Protein AF-A0A087RTJ5-F1 (afdb_monomer)

pLDDT: mean 73.49, std 19.84, range [35.09, 98.38]

Organism: NCBI:txid1503183

Secondary structure (DSSP, 8-state):
--TT--TTS-HHHHHHHHHH-HHHHHHHHHH-TTS-HHHHHT--HHHHHHHHHHHHHHHHS---------------PPTTEEEETTEEEE-TTS-TTEEEETTEEEE--------------------SS-SSSSSTTHHHHHHHHHHHTTS----

Sequence (155 aa):
PAAFVDPSKDPKVYVERYVTESSYKAWFEENYSDYTFHEALDISKSELDKLIAEIEKENSEPTPVETPEEPTKTTECGPGTILKDGACVLDERCGPGTVLQGDVCVVLEPQTSAPTTSFKGLGKDLGYGVIAAFIVTGAIAIILALMSKASKSSD

Foldseek 3Di:
DAPVDDPVDDLLVVLLCCVPPPVSVVVCCVVVVVDDPCVNNVHDPVVSVVSNVVSVVVVVPPPPPCPPPDPPPPPPQPFQFDQDPNDTHGDPVEPPQWGADPHDTHGDDPPPPDDDDDDDDDDDDDDPDDPPPPPVVVVVVVVVVVVVVPPPDDD

Structure (mmCIF, N/CA/C/O backbone):
data_AF-A0A087RTJ5-F1
#
_entry.id   AF-A0A087RTJ5-F1
#
loop_
_atom_site.group_PDB
_atom_site.id
_atom_site.type_symbol
_atom_site.label_atom_id
_atom_site.label_alt_id
_atom_site.label_comp_id
_atom_site.label_asym_id
_atom_site.label_entity_id
_atom_site.label_seq_id
_atom_site.pdbx_PDB_ins_code
_atom_site.Cartn_x
_atom_site.Cartn_y
_atom_site.Cartn_z
_atom_site.occupancy
_atom_site.B_iso_or_equiv
_atom_site.auth_seq_id
_atom_site.auth_comp_id
_atom_site.auth_asym_id
_atom_site.auth_atom_id
_atom_site.pdbx_PDB_model_num
ATOM 1 N N . PRO A 1 1 ? -6.819 -11.035 11.343 1.00 90.88 1 PRO A N 1
ATOM 2 C CA . PRO A 1 1 ? -6.903 -10.133 10.163 1.00 90.88 1 PRO A CA 1
ATOM 3 C C . PRO A 1 1 ? -8.358 -9.728 9.857 1.00 90.88 1 PRO A C 1
ATOM 5 O O . PRO A 1 1 ? -9.281 -10.484 10.161 1.00 90.88 1 PRO A O 1
ATOM 8 N N . ALA A 1 2 ? -8.561 -8.539 9.283 1.00 95.31 2 ALA A N 1
ATOM 9 C CA . ALA A 1 2 ? -9.858 -7.993 8.881 1.00 95.31 2 ALA A CA 1
ATOM 10 C C . ALA A 1 2 ? -10.363 -8.614 7.565 1.00 95.31 2 ALA A C 1
ATOM 12 O O . ALA A 1 2 ? -9.589 -9.141 6.772 1.00 95.31 2 ALA A O 1
ATOM 13 N N . ALA A 1 3 ? -11.671 -8.523 7.305 1.00 96.12 3 ALA A N 1
ATOM 14 C CA . ALA A 1 3 ? -12.321 -9.226 6.191 1.00 96.12 3 ALA A CA 1
ATOM 15 C C . ALA A 1 3 ? -11.827 -8.831 4.782 1.00 96.12 3 ALA A C 1
ATOM 17 O O . ALA A 1 3 ? -11.985 -9.615 3.851 1.00 96.12 3 ALA A O 1
ATOM 18 N N . PHE A 1 4 ? -11.251 -7.637 4.612 1.00 95.69 4 PHE A N 1
ATOM 19 C CA . PHE A 1 4 ? -10.702 -7.192 3.324 1.00 95.69 4 PHE A CA 1
ATOM 20 C C . PHE A 1 4 ? -9.308 -7.759 3.023 1.00 95.69 4 PHE A C 1
ATOM 22 O O . PHE A 1 4 ? -8.815 -7.611 1.905 1.00 95.69 4 PHE A O 1
ATOM 29 N N . VAL A 1 5 ? -8.662 -8.369 4.019 1.00 97.25 5 VAL A N 1
ATOM 30 C CA . VAL A 1 5 ? -7.305 -8.896 3.909 1.00 97.25 5 VAL A CA 1
ATOM 31 C C . VAL A 1 5 ? -7.375 -10.331 3.403 1.00 97.25 5 VAL A C 1
ATOM 33 O O . VAL A 1 5 ? -7.853 -11.224 4.098 1.00 97.25 5 VAL A O 1
ATOM 36 N N . ASP A 1 6 ? -6.881 -10.552 2.189 1.00 97.12 6 ASP A N 1
ATOM 37 C CA . ASP A 1 6 ? -6.631 -11.879 1.626 1.00 97.12 6 ASP A CA 1
ATOM 38 C C . ASP A 1 6 ? -5.369 -12.489 2.271 1.00 97.12 6 ASP A C 1
ATOM 40 O O . ASP A 1 6 ? -4.274 -11.960 2.048 1.00 97.12 6 ASP A O 1
ATOM 44 N N . PRO A 1 7 ? -5.485 -13.602 3.026 1.00 94.19 7 PRO A N 1
ATOM 45 C CA . PRO A 1 7 ? -4.355 -14.248 3.700 1.00 94.19 7 PRO A CA 1
ATOM 46 C C . PRO A 1 7 ? -3.296 -14.833 2.756 1.00 94.19 7 PRO A C 1
ATOM 48 O O . PRO A 1 7 ? -2.219 -15.206 3.209 1.00 94.19 7 PRO A O 1
ATOM 51 N N . SER A 1 8 ? -3.598 -14.972 1.460 1.00 96.50 8 SER A N 1
ATOM 52 C CA . SER A 1 8 ? -2.647 -15.459 0.453 1.00 96.50 8 SER A CA 1
ATOM 53 C C . SER A 1 8 ? -1.744 -14.360 -0.118 1.00 96.50 8 SER A C 1
ATOM 55 O O . SER A 1 8 ? -0.820 -14.653 -0.879 1.00 96.50 8 SER A O 1
ATOM 57 N N . LYS A 1 9 ? -2.010 -13.094 0.224 1.00 95.19 9 LYS A N 1
ATOM 58 C CA . LYS A 1 9 ? -1.246 -11.931 -0.232 1.00 95.19 9 LYS A CA 1
ATOM 59 C C . LYS A 1 9 ? -0.247 -11.493 0.828 1.00 95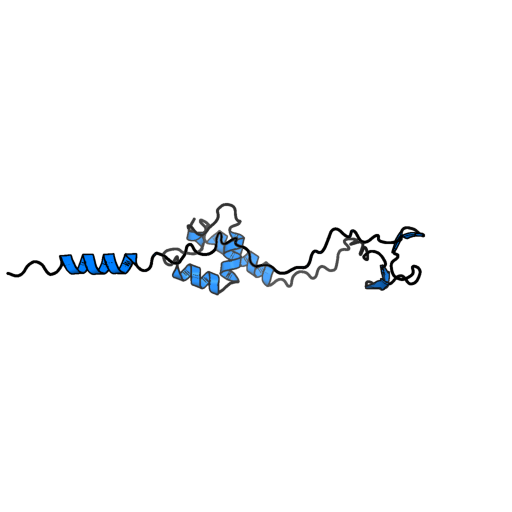.19 9 LYS A C 1
ATOM 61 O O . LYS A 1 9 ? -0.523 -11.553 2.022 1.00 95.19 9 LYS A O 1
ATOM 66 N N . ASP A 1 10 ? 0.891 -10.992 0.364 1.00 95.88 10 ASP A N 1
ATOM 67 C CA . ASP A 1 10 ? 1.893 -10.394 1.239 1.00 95.88 10 ASP A CA 1
ATOM 68 C C . ASP A 1 10 ? 1.339 -9.112 1.904 1.00 95.88 10 ASP A C 1
ATOM 70 O O . ASP A 1 10 ? 0.762 -8.271 1.199 1.00 95.88 10 ASP A O 1
ATOM 74 N N . PRO A 1 11 ? 1.505 -8.925 3.229 1.00 96.38 11 PRO A N 1
ATOM 75 C CA . PRO A 1 11 ? 1.086 -7.712 3.930 1.00 96.38 11 PRO A CA 1
ATOM 76 C C . PRO A 1 11 ? 1.628 -6.415 3.313 1.00 96.38 11 PRO A C 1
ATOM 78 O O . PRO A 1 11 ? 0.910 -5.411 3.306 1.00 96.38 11 PRO A O 1
ATOM 81 N N . LYS A 1 12 ? 2.841 -6.435 2.731 1.00 96.75 12 LYS A N 1
ATOM 82 C CA . LYS A 1 12 ? 3.464 -5.286 2.052 1.00 96.75 12 LYS A CA 1
ATOM 83 C C . LYS A 1 12 ? 2.547 -4.697 0.985 1.00 96.75 12 LYS A C 1
ATOM 85 O O . LYS A 1 12 ? 2.470 -3.480 0.892 1.00 96.75 12 LYS A O 1
ATOM 90 N N . VAL A 1 13 ? 1.785 -5.520 0.257 1.00 96.75 13 VAL A N 1
ATOM 91 C CA . VAL A 1 13 ? 0.861 -5.057 -0.798 1.00 96.75 13 VAL A CA 1
ATOM 92 C C . VAL A 1 13 ? -0.212 -4.120 -0.237 1.00 96.75 13 VAL A C 1
ATOM 94 O O . VAL A 1 13 ? -0.558 -3.115 -0.856 1.00 96.75 13 VAL A O 1
ATOM 97 N N . TYR A 1 14 ? -0.739 -4.421 0.950 1.00 97.69 14 TYR A N 1
ATOM 98 C CA . TYR A 1 14 ? -1.743 -3.574 1.594 1.00 97.69 14 TYR A CA 1
ATOM 99 C C . TYR A 1 14 ? -1.119 -2.320 2.199 1.00 97.69 14 TYR A C 1
ATOM 101 O O . TYR A 1 14 ? -1.718 -1.250 2.108 1.00 97.69 14 TYR A O 1
ATOM 109 N N . VAL A 1 15 ? 0.070 -2.442 2.800 1.00 97.81 15 VAL A N 1
ATOM 110 C CA . VAL A 1 15 ? 0.809 -1.304 3.369 1.00 97.81 15 VAL A CA 1
ATOM 111 C C . VAL A 1 15 ? 1.198 -0.311 2.278 1.00 97.81 15 VAL A C 1
ATOM 113 O O . VAL A 1 15 ? 0.945 0.880 2.422 1.00 97.81 15 VAL A O 1
ATOM 116 N N . GLU A 1 16 ? 1.729 -0.794 1.159 1.00 97.00 16 GLU A N 1
ATOM 117 C CA . GLU A 1 16 ? 2.090 0.022 0.001 1.00 97.00 16 GLU A CA 1
ATOM 118 C C . GLU A 1 16 ? 0.883 0.782 -0.531 1.00 97.00 16 GLU A C 1
ATOM 120 O O . GLU A 1 16 ? 0.937 2.001 -0.690 1.00 97.00 16 GLU A O 1
ATOM 125 N N . ARG A 1 17 ? -0.244 0.091 -0.708 1.00 97.38 17 ARG A N 1
ATOM 126 C CA . ARG A 1 17 ? -1.491 0.722 -1.132 1.00 97.38 17 ARG A CA 1
ATOM 127 C C . ARG A 1 17 ? -1.989 1.766 -0.133 1.00 97.38 17 ARG A C 1
ATOM 129 O O . ARG A 1 17 ? -2.425 2.838 -0.529 1.00 97.38 17 ARG A O 1
ATOM 136 N N . TYR A 1 18 ? -1.899 1.482 1.163 1.00 96.81 18 TYR A N 1
ATOM 137 C CA . TYR A 1 18 ? -2.305 2.407 2.223 1.00 96.81 18 TYR A CA 1
ATOM 138 C C . TYR A 1 18 ? -1.450 3.675 2.288 1.00 96.81 18 TYR A C 1
ATOM 140 O O . TYR A 1 18 ? -1.969 4.751 2.584 1.00 96.81 18 TYR A O 1
ATOM 148 N N . VAL A 1 19 ? -0.155 3.563 1.993 1.00 95.25 19 VAL A N 1
ATOM 149 C CA . VAL A 1 19 ? 0.776 4.698 1.976 1.00 95.25 19 VAL A CA 1
ATOM 150 C C . VAL A 1 19 ? 0.660 5.505 0.679 1.00 95.25 19 VAL A C 1
ATOM 152 O O . VAL A 1 19 ? 0.709 6.734 0.724 1.00 95.25 19 VAL A O 1
ATOM 155 N N . THR A 1 20 ? 0.489 4.844 -0.468 1.00 95.12 20 THR A N 1
ATOM 156 C CA . THR A 1 20 ? 0.538 5.490 -1.792 1.00 95.12 20 THR A CA 1
ATOM 157 C C . THR A 1 20 ? -0.830 5.943 -2.316 1.00 95.12 20 THR A C 1
ATOM 159 O O . THR A 1 20 ? -0.908 6.942 -3.033 1.00 95.12 20 THR A O 1
ATOM 162 N N . GLU A 1 21 ? -1.930 5.282 -1.935 1.00 97.25 21 GLU A N 1
ATOM 163 C CA . GLU A 1 21 ? -3.289 5.615 -2.375 1.00 97.25 21 GLU A CA 1
ATOM 164 C C . GLU A 1 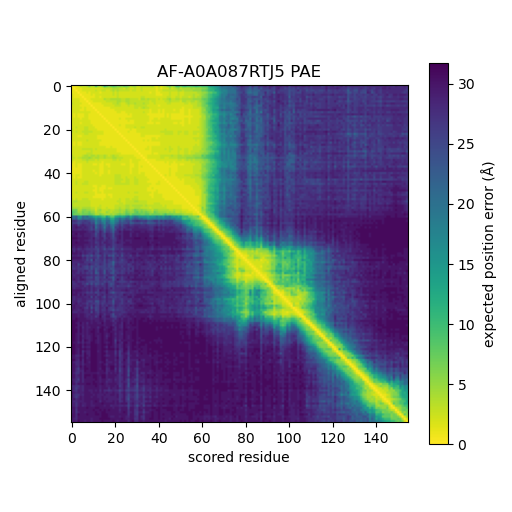21 ? -4.098 6.293 -1.256 1.00 97.25 21 GLU A C 1
ATOM 166 O O . GLU A 1 21 ? -4.712 5.647 -0.404 1.00 97.25 21 GLU A O 1
ATOM 171 N N . SER A 1 22 ? -4.205 7.624 -1.310 1.00 97.19 22 SER A N 1
ATOM 172 C CA . SER A 1 22 ? -5.002 8.403 -0.347 1.00 97.19 22 SER A CA 1
ATOM 173 C C . SER A 1 22 ? -6.473 7.970 -0.273 1.00 97.19 22 SER A C 1
ATOM 175 O O . SER A 1 22 ? -7.067 7.972 0.804 1.00 97.19 22 SER A O 1
ATOM 177 N N . SER A 1 23 ? -7.056 7.559 -1.403 1.00 97.50 23 SER A N 1
ATOM 178 C CA . SER A 1 23 ? -8.434 7.055 -1.465 1.00 97.50 23 SER A CA 1
ATOM 179 C C . SER A 1 23 ? -8.614 5.721 -0.735 1.00 97.50 23 SER A C 1
ATOM 181 O O . SER A 1 23 ? -9.620 5.531 -0.054 1.00 97.50 23 SER A O 1
ATOM 183 N N . TYR A 1 24 ? -7.630 4.822 -0.815 1.00 97.75 24 TYR A N 1
ATOM 184 C CA . TYR A 1 24 ? -7.652 3.550 -0.098 1.00 97.75 24 TYR A CA 1
ATOM 185 C C . TYR A 1 24 ? -7.518 3.764 1.411 1.00 97.75 24 TYR A C 1
ATOM 187 O O . TYR A 1 24 ? -8.248 3.154 2.191 1.00 97.75 24 TYR A O 1
ATOM 195 N N . LYS A 1 25 ? -6.640 4.685 1.823 1.00 97.75 25 LYS A N 1
ATOM 196 C CA . LYS A 1 25 ? -6.519 5.097 3.223 1.00 97.75 25 LYS A CA 1
ATOM 197 C C . LYS A 1 25 ? -7.834 5.652 3.776 1.00 97.75 25 LYS A C 1
ATOM 199 O O . LYS A 1 25 ? -8.287 5.189 4.817 1.00 97.75 25 LYS A O 1
ATOM 204 N N . ALA A 1 26 ? -8.471 6.583 3.063 1.00 98.25 26 ALA A N 1
ATOM 205 C CA . ALA A 1 26 ? -9.755 7.150 3.479 1.00 98.25 26 ALA A CA 1
ATOM 206 C C . ALA A 1 26 ? -10.850 6.075 3.589 1.00 98.25 26 ALA A C 1
ATOM 208 O O . ALA A 1 26 ? -11.590 6.037 4.567 1.00 98.25 26 ALA A O 1
ATOM 209 N N . TRP A 1 27 ? -10.909 5.157 2.620 1.00 98.38 27 TRP A N 1
ATOM 210 C CA . TRP A 1 27 ? -11.826 4.021 2.668 1.00 98.38 27 TRP A CA 1
ATOM 211 C C . TRP A 1 27 ? -11.582 3.134 3.898 1.00 98.38 27 TRP A C 1
ATOM 213 O O . TRP A 1 27 ? -12.544 2.749 4.561 1.00 98.38 27 TRP A O 1
ATOM 223 N N . PHE A 1 28 ? -10.324 2.832 4.235 1.00 98.12 28 PHE A N 1
ATOM 224 C CA . PHE A 1 28 ? -9.999 2.060 5.436 1.00 98.12 28 PHE A CA 1
ATOM 225 C C . PHE A 1 28 ? -10.467 2.782 6.706 1.00 98.12 28 PHE A C 1
ATOM 227 O O . PHE A 1 28 ? -11.151 2.178 7.528 1.00 98.12 28 PHE A O 1
ATOM 234 N N . GLU A 1 29 ? -10.150 4.072 6.839 1.00 97.00 29 GLU A N 1
ATOM 235 C CA . GLU A 1 29 ? -10.520 4.886 8.005 1.00 97.00 29 GLU A CA 1
ATOM 236 C C . GLU A 1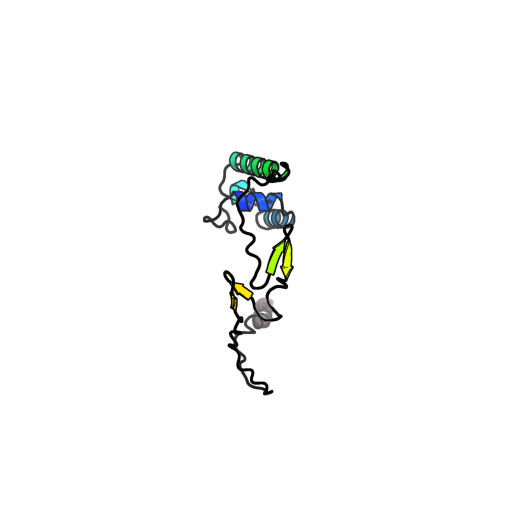 29 ? -12.047 4.985 8.192 1.00 97.00 29 GLU A C 1
ATOM 238 O O . GLU A 1 29 ? -12.526 4.994 9.324 1.00 97.00 29 GLU A O 1
ATOM 243 N N . GLU A 1 30 ? -12.819 5.007 7.101 1.00 98.06 30 GLU A N 1
ATOM 244 C CA . GLU A 1 30 ? -14.286 5.048 7.138 1.00 98.06 30 GLU A CA 1
ATOM 245 C C . GLU A 1 30 ? -14.923 3.678 7.427 1.00 98.06 30 GLU A C 1
ATOM 247 O O . GLU A 1 30 ? -15.890 3.591 8.182 1.00 98.06 30 GLU A O 1
ATOM 252 N N . ASN A 1 31 ? -14.402 2.598 6.836 1.00 97.81 31 ASN A N 1
ATOM 253 C CA . ASN A 1 31 ? -15.032 1.271 6.896 1.00 97.81 31 ASN A CA 1
ATOM 254 C C . ASN A 1 31 ? -14.530 0.407 8.063 1.00 97.81 31 ASN A C 1
ATOM 256 O O . ASN A 1 31 ? -15.195 -0.554 8.447 1.00 97.81 31 ASN A O 1
ATOM 260 N N . TYR A 1 32 ? -13.363 0.735 8.617 1.00 97.12 32 TYR A N 1
ATOM 261 C CA . TYR A 1 32 ? -12.694 -0.013 9.680 1.00 97.12 32 TYR A CA 1
ATOM 262 C C . TYR A 1 32 ? -12.211 0.923 10.797 1.00 97.12 32 TYR A C 1
ATOM 264 O O . TYR A 1 32 ? -11.122 0.740 11.329 1.00 97.12 32 TYR A O 1
ATOM 272 N N . SER A 1 33 ? -13.030 1.907 11.187 1.00 95.75 33 SER A N 1
ATOM 273 C CA . SER A 1 33 ? -12.687 2.911 12.212 1.00 95.75 33 SER A CA 1
ATOM 274 C C . SER A 1 33 ? -12.340 2.332 13.589 1.00 95.75 33 SER A C 1
ATOM 276 O O . SER A 1 33 ? -11.660 2.984 14.378 1.00 95.75 33 SER A O 1
ATOM 278 N N . ASP A 1 34 ? -12.808 1.117 13.880 1.00 96.62 34 ASP A N 1
ATOM 279 C CA . ASP A 1 34 ? -12.532 0.401 15.132 1.00 96.62 34 ASP A CA 1
ATOM 280 C C . ASP A 1 34 ? -11.180 -0.334 15.119 1.00 96.62 34 ASP A C 1
ATOM 282 O O . ASP A 1 34 ? -10.775 -0.896 16.135 1.00 96.62 34 ASP A O 1
ATOM 286 N N . TYR A 1 35 ? -10.486 -0.344 13.977 1.00 96.12 35 TYR A N 1
ATOM 287 C CA . TYR A 1 35 ? -9.196 -0.996 13.794 1.00 96.12 35 TYR A CA 1
ATOM 288 C C . TYR A 1 35 ? -8.101 0.023 13.518 1.00 96.12 35 TYR A C 1
ATOM 290 O O . TYR A 1 35 ? -8.245 0.944 12.714 1.00 96.12 35 TYR A O 1
ATOM 298 N N . THR A 1 36 ? -6.926 -0.217 14.086 1.00 97.50 36 THR A N 1
ATOM 299 C CA . THR A 1 36 ? -5.704 0.331 13.505 1.00 97.50 36 THR A CA 1
ATOM 300 C C . THR A 1 36 ? -5.261 -0.518 12.308 1.00 97.50 36 THR A C 1
ATOM 302 O O . THR A 1 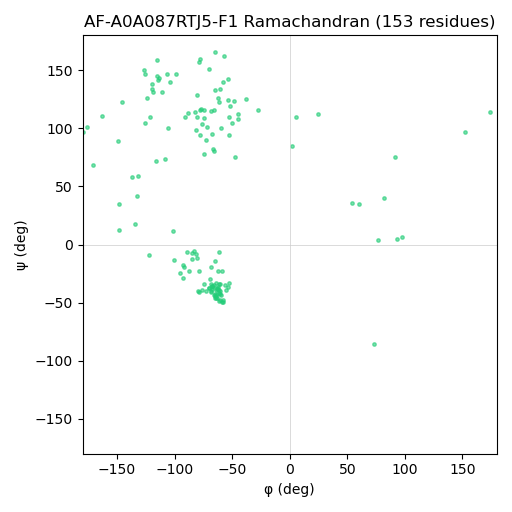36 ? -5.585 -1.702 12.192 1.00 97.50 36 THR A O 1
ATOM 305 N N . PHE A 1 37 ? -4.483 0.069 11.396 1.00 97.62 37 PHE A N 1
ATOM 306 C CA . PHE A 1 37 ? -4.099 -0.621 10.161 1.00 97.62 37 PHE A CA 1
ATOM 307 C C . PHE A 1 37 ? -3.274 -1.902 10.401 1.00 97.62 37 PHE A C 1
ATOM 309 O O . PHE A 1 37 ? -3.479 -2.903 9.721 1.00 97.62 37 PHE A O 1
ATOM 316 N N . HIS A 1 38 ? -2.392 -1.918 11.408 1.00 97.50 38 HIS A N 1
ATOM 317 C CA . HIS A 1 38 ? -1.605 -3.112 11.744 1.00 97.50 38 HIS A CA 1
ATOM 318 C C . HIS A 1 38 ? -2.461 -4.231 12.361 1.00 97.50 38 HIS A C 1
ATOM 320 O O . HIS A 1 38 ? -2.271 -5.394 12.016 1.00 97.50 38 HIS A O 1
ATOM 326 N N . GLU A 1 39 ? -3.450 -3.894 13.196 1.00 97.75 39 GLU A N 1
ATOM 327 C CA . GLU A 1 39 ? -4.411 -4.869 13.736 1.00 97.75 39 GLU A CA 1
ATOM 328 C C . GLU A 1 39 ? -5.268 -5.485 12.625 1.00 97.75 39 GLU A C 1
ATOM 330 O O . GLU A 1 39 ? -5.527 -6.689 12.628 1.00 97.75 39 GLU A O 1
ATOM 335 N N . ALA A 1 40 ? -5.673 -4.681 11.636 1.00 97.44 40 ALA A N 1
ATOM 336 C CA . ALA A 1 40 ? -6.418 -5.172 10.483 1.00 97.44 40 ALA A CA 1
ATOM 337 C C . ALA A 1 40 ? -5.603 -6.181 9.657 1.00 97.44 40 ALA A C 1
ATOM 339 O O . ALA A 1 40 ? -6.156 -7.183 9.205 1.00 97.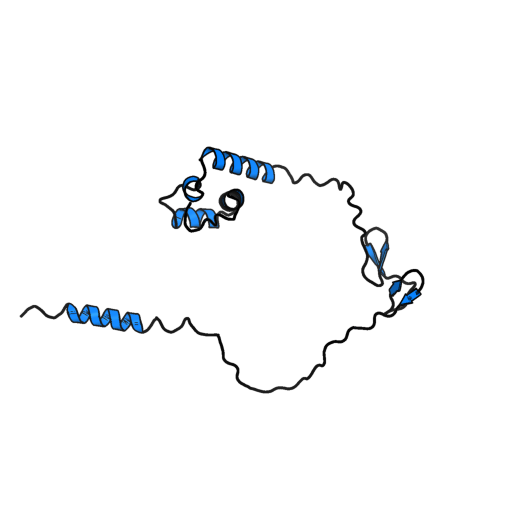44 40 ALA A O 1
ATOM 340 N N . LEU A 1 41 ? -4.296 -5.961 9.503 1.00 97.38 41 LEU A N 1
ATOM 341 C CA . LEU A 1 41 ? -3.398 -6.885 8.804 1.00 97.38 41 LEU A CA 1
ATOM 342 C C . LEU A 1 41 ? -2.926 -8.069 9.661 1.00 97.38 41 LEU A C 1
ATOM 344 O O . LEU A 1 41 ? -2.337 -8.992 9.110 1.00 97.38 41 LEU A O 1
ATOM 348 N N . ASP A 1 42 ? -3.218 -8.080 10.967 1.00 96.88 42 ASP A N 1
ATOM 349 C CA . ASP A 1 42 ? -2.705 -9.072 11.926 1.00 96.88 42 ASP A CA 1
ATOM 350 C C . ASP A 1 42 ? -1.168 -9.080 12.037 1.00 96.88 42 ASP A C 1
ATOM 352 O O . ASP A 1 42 ? -0.546 -10.123 12.228 1.00 96.88 42 ASP A O 1
ATOM 356 N N . ILE A 1 43 ? -0.549 -7.900 11.910 1.00 96.88 43 ILE A N 1
ATOM 357 C CA . ILE A 1 43 ? 0.901 -7.705 12.042 1.00 96.88 43 ILE A CA 1
ATOM 358 C C . ILE A 1 43 ? 1.227 -6.832 13.253 1.00 96.88 43 ILE A C 1
ATOM 360 O O . ILE A 1 43 ? 0.410 -6.048 13.743 1.00 96.88 43 ILE A O 1
ATOM 364 N N . SER A 1 44 ? 2.463 -6.929 13.737 1.00 97.81 44 SER A N 1
ATOM 365 C CA . SER A 1 44 ? 2.930 -6.039 14.800 1.00 97.81 44 SER A CA 1
ATOM 366 C C . SER A 1 44 ? 3.108 -4.605 14.287 1.00 97.81 44 SER A C 1
ATOM 368 O O . SER A 1 44 ? 3.474 -4.381 13.133 1.00 97.81 44 SER A O 1
ATOM 370 N N . LYS A 1 45 ? 2.938 -3.608 15.164 1.00 97.62 45 LYS A N 1
ATOM 371 C CA . LYS A 1 45 ? 3.226 -2.206 14.819 1.00 97.62 45 LYS A CA 1
ATOM 372 C C . LYS A 1 45 ? 4.660 -2.012 14.297 1.00 97.62 45 LYS A C 1
ATOM 374 O O . LYS A 1 45 ? 4.860 -1.282 13.338 1.00 97.62 45 LYS A O 1
ATOM 379 N N . SER A 1 46 ? 5.641 -2.708 14.876 1.00 97.88 46 SER A N 1
ATOM 380 C CA . SER A 1 46 ? 7.034 -2.664 14.409 1.00 97.88 46 SER A CA 1
ATOM 381 C C . SER A 1 46 ? 7.223 -3.227 13.002 1.00 97.88 46 SER A C 1
ATOM 383 O O . SER A 1 46 ? 8.089 -2.766 12.266 1.00 97.88 46 SER A O 1
ATOM 385 N N . GLU A 1 47 ? 6.435 -4.233 12.631 1.00 97.69 47 GLU A N 1
ATOM 386 C CA . GLU A 1 47 ? 6.462 -4.801 11.285 1.00 97.69 47 GLU A CA 1
ATOM 387 C C . GLU A 1 47 ? 5.827 -3.845 10.278 1.00 97.69 47 GLU A C 1
ATOM 389 O O . GLU A 1 47 ? 6.398 -3.630 9.213 1.00 97.69 47 GLU A O 1
ATOM 394 N N . LEU A 1 48 ? 4.731 -3.177 10.656 1.00 97.56 48 LEU A N 1
ATOM 395 C CA . LEU A 1 48 ? 4.163 -2.086 9.867 1.00 97.56 48 LEU A CA 1
ATOM 396 C C . LEU A 1 48 ? 5.188 -0.961 9.640 1.00 97.56 48 LEU A C 1
ATOM 398 O O . LEU A 1 48 ? 5.397 -0.558 8.500 1.00 97.56 48 LEU A O 1
ATOM 402 N N . ASP A 1 49 ? 5.858 -0.491 10.696 1.00 97.88 49 ASP A N 1
ATOM 403 C CA . ASP A 1 49 ? 6.865 0.575 10.594 1.00 97.88 49 ASP A CA 1
ATOM 404 C C . ASP A 1 49 ? 8.040 0.158 9.687 1.00 97.88 49 ASP A C 1
ATOM 406 O O . ASP A 1 49 ? 8.526 0.954 8.882 1.00 97.88 49 ASP A O 1
ATOM 410 N N . LYS A 1 50 ? 8.473 -1.109 9.770 1.00 97.88 50 LYS A N 1
ATOM 411 C CA . LYS A 1 50 ? 9.521 -1.664 8.904 1.00 97.88 50 LYS A CA 1
ATOM 412 C C . LYS A 1 50 ? 9.092 -1.688 7.435 1.00 97.88 50 LYS A C 1
ATOM 414 O O . LYS A 1 50 ? 9.865 -1.261 6.583 1.00 97.88 50 LYS A O 1
ATOM 419 N N . LEU A 1 51 ? 7.873 -2.146 7.143 1.00 97.12 51 LEU A N 1
ATOM 420 C CA . LEU A 1 51 ? 7.334 -2.178 5.781 1.00 97.12 51 LEU A CA 1
ATOM 421 C C . LEU A 1 51 ? 7.198 -0.767 5.198 1.00 97.12 51 LEU A C 1
ATOM 423 O O . LEU A 1 51 ? 7.585 -0.550 4.054 1.00 97.12 51 LEU A O 1
ATOM 427 N N . ILE A 1 52 ? 6.714 0.201 5.985 1.00 96.81 52 ILE A N 1
ATOM 428 C CA . ILE A 1 52 ? 6.625 1.607 5.561 1.00 96.81 52 ILE A CA 1
ATOM 429 C C . ILE A 1 52 ? 8.016 2.152 5.225 1.00 96.81 52 ILE A C 1
ATOM 431 O O . ILE A 1 52 ? 8.192 2.717 4.152 1.00 96.81 52 ILE A O 1
ATOM 435 N N . ALA A 1 53 ? 9.016 1.931 6.084 1.00 96.06 53 ALA A N 1
ATOM 436 C CA . ALA A 1 53 ? 10.382 2.385 5.827 1.00 96.06 53 ALA A CA 1
ATOM 437 C C . ALA A 1 53 ? 11.002 1.730 4.578 1.00 96.06 53 ALA A C 1
ATOM 439 O O . ALA A 1 53 ? 11.729 2.387 3.834 1.00 96.06 53 ALA A O 1
ATOM 440 N N . GLU A 1 54 ? 10.720 0.446 4.329 1.00 94.56 54 GLU A N 1
ATOM 441 C CA . GLU A 1 54 ? 11.139 -0.245 3.104 1.00 94.56 54 GLU A CA 1
ATOM 442 C C . GLU A 1 54 ? 10.480 0.361 1.854 1.00 94.56 54 GLU A C 1
ATOM 444 O O . GLU A 1 54 ? 11.184 0.626 0.882 1.00 94.56 54 GLU A O 1
ATOM 449 N N . ILE A 1 55 ? 9.173 0.651 1.891 1.00 94.50 55 ILE A N 1
ATOM 450 C CA . ILE A 1 55 ? 8.431 1.294 0.790 1.00 94.50 55 ILE A CA 1
ATOM 451 C C . ILE A 1 55 ? 8.930 2.723 0.545 1.00 94.50 55 ILE A C 1
ATOM 453 O O . ILE A 1 55 ? 9.152 3.122 -0.595 1.00 94.50 55 ILE A O 1
ATOM 457 N N . GLU A 1 56 ? 9.141 3.508 1.601 1.00 93.00 56 GLU A N 1
ATOM 458 C CA . GLU A 1 56 ? 9.684 4.864 1.492 1.00 93.00 56 GLU A CA 1
ATOM 459 C C . GLU A 1 56 ? 11.101 4.856 0.923 1.00 93.00 56 GLU A C 1
ATOM 461 O O . GLU A 1 56 ? 11.434 5.723 0.116 1.00 93.00 56 GLU A O 1
ATOM 466 N N . LYS A 1 57 ? 11.926 3.873 1.302 1.00 91.44 57 LYS A N 1
ATOM 467 C CA . LYS A 1 57 ? 13.255 3.677 0.723 1.00 91.44 57 LYS A CA 1
ATOM 468 C C . LYS A 1 57 ? 13.162 3.307 -0.757 1.00 91.44 57 LYS A C 1
ATOM 470 O O . LYS A 1 57 ? 13.863 3.917 -1.551 1.00 91.44 57 LYS A O 1
ATOM 475 N N . GLU A 1 58 ? 12.288 2.372 -1.126 1.00 87.69 58 GLU A N 1
ATOM 476 C CA . GLU A 1 58 ? 12.044 1.967 -2.520 1.00 87.69 58 GLU A CA 1
ATOM 477 C C . GLU A 1 58 ? 11.542 3.138 -3.383 1.00 87.69 58 GLU A C 1
ATOM 479 O O . GLU A 1 58 ? 11.917 3.252 -4.544 1.00 87.69 58 GLU A O 1
ATOM 484 N N . ASN A 1 59 ? 10.756 4.050 -2.802 1.00 84.88 59 ASN A N 1
ATOM 485 C CA . ASN A 1 59 ? 10.209 5.219 -3.494 1.00 84.88 59 ASN A CA 1
ATOM 486 C C . ASN A 1 59 ? 11.140 6.454 -3.479 1.00 84.88 59 ASN A C 1
ATOM 488 O O . ASN A 1 59 ? 10.987 7.353 -4.305 1.00 84.88 59 ASN A O 1
ATOM 492 N N . SER A 1 60 ? 12.073 6.538 -2.522 1.00 80.44 60 SER A N 1
ATOM 493 C CA . SER A 1 60 ? 13.035 7.652 -2.387 1.00 80.44 60 SER A CA 1
ATOM 494 C C . SER A 1 60 ? 14.376 7.362 -3.043 1.00 80.44 60 SER A C 1
ATOM 496 O O . SER A 1 60 ? 15.105 8.292 -3.398 1.00 80.44 60 SER A O 1
ATOM 498 N N . GLU A 1 61 ? 14.729 6.089 -3.193 1.00 69.94 61 GLU A N 1
ATOM 499 C CA . GLU A 1 61 ? 15.773 5.698 -4.117 1.00 69.94 61 GLU A CA 1
ATOM 500 C C . GLU A 1 61 ? 15.213 6.027 -5.508 1.00 69.94 61 GLU A C 1
ATOM 502 O O . GLU A 1 61 ? 14.179 5.470 -5.883 1.00 69.94 61 GLU A O 1
ATOM 507 N N . PRO A 1 62 ? 15.808 6.961 -6.285 1.00 59.28 62 PRO A N 1
ATOM 508 C CA . PRO A 1 62 ? 15.545 6.929 -7.713 1.00 59.28 62 PRO A CA 1
ATOM 509 C C . PRO A 1 62 ? 15.863 5.493 -8.082 1.00 59.28 62 PRO A C 1
ATOM 511 O O . PRO A 1 62 ? 16.990 5.079 -7.788 1.00 59.28 62 PRO A O 1
ATOM 514 N N . THR A 1 63 ? 14.878 4.742 -8.609 1.00 53.41 63 THR A N 1
ATOM 515 C CA . THR A 1 63 ? 15.100 3.424 -9.226 1.00 53.41 63 THR A CA 1
ATOM 516 C C . THR A 1 63 ? 16.513 3.474 -9.744 1.00 53.41 63 THR A C 1
ATOM 518 O O . THR A 1 63 ? 16.749 4.404 -10.538 1.00 53.41 63 THR A O 1
ATOM 521 N N . PRO A 1 64 ? 17.460 2.654 -9.232 1.00 52.56 64 PRO A N 1
ATOM 522 C CA . PRO A 1 64 ? 18.780 2.606 -9.812 1.00 52.56 64 PRO A CA 1
ATOM 523 C C . PRO A 1 64 ? 18.474 2.543 -11.285 1.00 52.56 64 PRO A C 1
ATOM 525 O O . PRO A 1 64 ? 17.764 1.636 -11.725 1.00 52.56 64 PRO A O 1
ATOM 528 N N . VAL A 1 65 ? 18.819 3.614 -12.008 1.00 52.31 65 VAL A N 1
ATOM 529 C CA . VAL A 1 65 ? 18.826 3.537 -13.449 1.00 52.31 65 VAL A CA 1
ATOM 530 C C . VAL A 1 65 ? 19.696 2.323 -13.603 1.00 52.31 65 VAL A C 1
ATOM 532 O O . VAL A 1 65 ? 20.854 2.355 -13.169 1.00 52.31 65 VAL A O 1
ATOM 535 N N . GLU A 1 66 ? 19.090 1.223 -14.039 1.00 51.59 66 GLU A N 1
ATOM 536 C CA . GLU A 1 66 ? 19.833 0.120 -14.573 1.00 51.59 66 GLU A CA 1
ATOM 537 C C . GLU A 1 66 ? 20.674 0.819 -15.633 1.00 51.59 66 GLU A C 1
ATOM 539 O O . GLU A 1 66 ? 20.212 1.131 -16.726 1.00 51.59 66 GLU A O 1
ATOM 544 N N . THR A 1 67 ? 21.896 1.204 -15.249 1.00 43.62 67 THR A N 1
ATOM 545 C CA . THR A 1 67 ? 23.038 1.102 -16.125 1.00 43.62 67 THR A CA 1
ATOM 546 C C . THR A 1 67 ? 22.824 -0.283 -16.681 1.00 43.62 67 THR A C 1
ATOM 548 O O . THR A 1 67 ? 22.846 -1.209 -15.868 1.00 43.62 67 THR A O 1
ATOM 551 N N . PRO A 1 68 ? 22.424 -0.422 -17.956 1.00 52.44 68 PRO A N 1
ATOM 552 C CA . PRO A 1 68 ? 22.048 -1.719 -18.463 1.00 52.44 68 PRO A CA 1
ATOM 553 C C . PRO A 1 68 ? 23.283 -2.601 -18.307 1.00 52.44 68 PRO A C 1
ATOM 555 O O . PRO A 1 68 ? 24.229 -2.488 -19.084 1.00 52.44 68 PRO A O 1
ATOM 558 N N . GLU A 1 69 ? 23.315 -3.435 -17.267 1.00 53.28 69 GLU A N 1
ATOM 559 C CA . GLU A 1 69 ? 24.098 -4.655 -17.276 1.00 53.28 69 GLU A CA 1
ATOM 560 C C . GLU A 1 69 ? 23.413 -5.506 -18.323 1.00 53.28 69 GLU A C 1
ATOM 562 O O . GLU A 1 69 ? 22.508 -6.266 -18.011 1.00 53.28 69 GLU A O 1
ATOM 567 N N . GLU A 1 70 ? 23.777 -5.230 -19.575 1.00 52.84 70 GLU A N 1
ATOM 568 C CA . GLU A 1 70 ? 23.649 -6.067 -20.752 1.00 52.84 70 GLU A CA 1
ATOM 569 C C . GLU A 1 70 ? 22.953 -7.408 -20.463 1.00 52.84 70 GLU A C 1
ATOM 571 O O . GLU A 1 70 ? 23.621 -8.433 -20.310 1.00 52.84 70 GLU A O 1
ATOM 576 N N . PRO A 1 71 ? 21.608 -7.475 -20.464 1.00 45.34 71 PRO A N 1
ATOM 577 C CA . PRO A 1 71 ? 20.986 -8.647 -21.005 1.00 45.34 71 PRO A CA 1
ATOM 578 C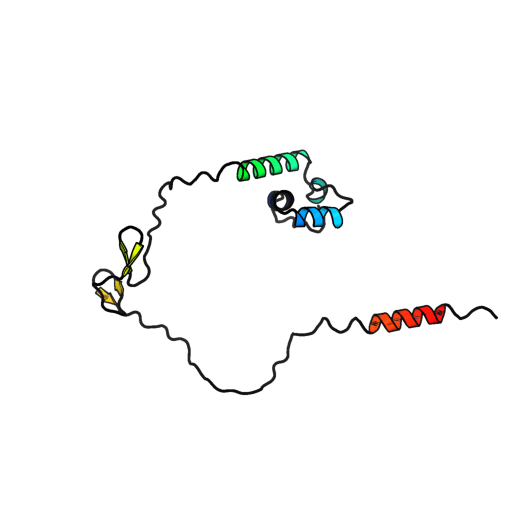 C . PRO A 1 71 ? 20.989 -8.387 -22.504 1.00 45.34 71 PRO A C 1
ATOM 580 O O . PRO A 1 71 ? 20.362 -7.456 -23.011 1.00 45.34 71 PRO A O 1
ATOM 583 N N . THR A 1 72 ? 21.745 -9.204 -23.211 1.00 44.69 72 THR A N 1
ATOM 584 C CA . THR A 1 72 ? 21.621 -9.483 -24.637 1.00 44.69 72 THR A CA 1
ATOM 585 C C . THR A 1 72 ? 20.156 -9.768 -24.994 1.00 44.69 72 THR A C 1
ATOM 587 O O . THR A 1 72 ? 19.738 -10.89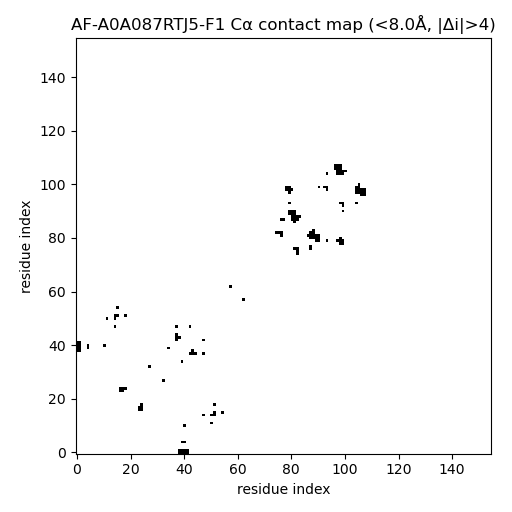8 -25.217 1.00 44.69 72 THR A O 1
ATOM 590 N N . LYS A 1 73 ? 19.329 -8.722 -25.047 1.00 45.06 73 LYS A N 1
ATOM 591 C CA . LYS A 1 73 ? 18.008 -8.755 -25.641 1.00 45.06 73 LYS A CA 1
ATOM 592 C C . LYS A 1 73 ? 18.294 -8.684 -27.125 1.00 45.06 73 LYS A C 1
ATOM 594 O O . LYS A 1 73 ? 18.531 -7.605 -27.670 1.00 45.06 73 LYS A O 1
ATOM 599 N N . THR A 1 74 ? 18.364 -9.849 -27.761 1.00 46.53 74 THR A N 1
ATOM 600 C CA . THR A 1 74 ? 18.281 -9.936 -29.212 1.00 46.53 74 THR A CA 1
ATOM 601 C C . THR A 1 74 ? 17.046 -9.131 -29.601 1.00 46.53 74 THR A C 1
ATOM 603 O O . THR A 1 74 ? 15.909 -9.508 -29.323 1.00 46.53 74 THR A O 1
ATOM 606 N N . THR A 1 75 ? 17.264 -7.929 -30.136 1.00 59.19 75 THR A N 1
ATOM 607 C CA . THR A 1 75 ? 16.192 -7.151 -30.748 1.00 59.19 75 THR A CA 1
ATOM 608 C C . THR A 1 75 ? 15.936 -7.850 -32.066 1.00 59.19 75 THR A C 1
ATOM 610 O O . THR A 1 75 ? 16.467 -7.478 -33.110 1.00 59.19 75 THR A O 1
ATOM 613 N N . GLU A 1 76 ? 15.225 -8.970 -31.976 1.00 66.19 76 GLU A N 1
ATOM 614 C CA . GLU A 1 76 ? 14.722 -9.685 -33.128 1.00 66.19 76 GLU A CA 1
ATOM 615 C C . GLU A 1 76 ? 13.675 -8.775 -33.746 1.00 66.19 76 GLU A C 1
ATOM 617 O O . GLU A 1 76 ? 12.532 -8.673 -33.296 1.00 66.19 76 GLU A O 1
ATOM 622 N N . CYS A 1 77 ? 14.127 -8.012 -34.733 1.00 74.12 77 CYS A N 1
ATOM 623 C CA . CYS A 1 77 ? 13.246 -7.231 -35.563 1.00 74.12 77 CYS A CA 1
ATOM 624 C C . CYS A 1 77 ? 12.235 -8.173 -36.220 1.00 74.12 77 CYS A C 1
ATOM 626 O O . CYS A 1 77 ? 12.558 -9.298 -36.609 1.00 74.12 77 CYS A O 1
ATOM 628 N N . GLY A 1 78 ? 10.986 -7.712 -36.292 1.00 70.31 78 GLY A N 1
ATOM 629 C CA . GLY A 1 78 ? 9.906 -8.497 -36.865 1.00 70.31 78 GLY A CA 1
ATOM 630 C C . GLY A 1 78 ? 10.213 -8.913 -38.311 1.00 70.31 78 GL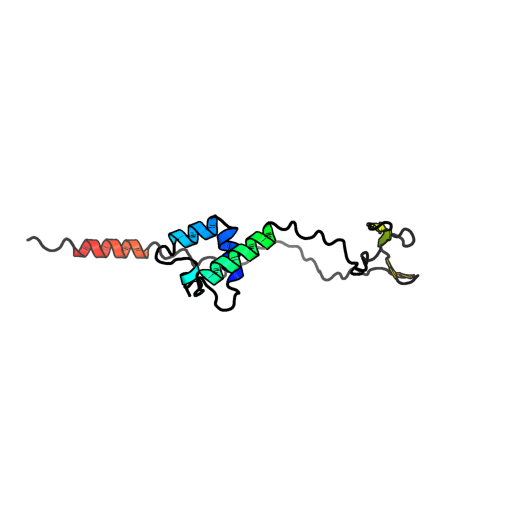Y A C 1
ATOM 631 O O . GLY A 1 78 ? 11.069 -8.310 -38.973 1.00 70.31 78 GLY A O 1
ATOM 632 N N . PRO A 1 79 ? 9.499 -9.923 -38.829 1.00 70.62 79 PRO A N 1
ATOM 633 C CA . PRO A 1 79 ? 9.701 -10.427 -40.181 1.00 70.62 79 PRO A CA 1
ATOM 634 C C . PRO A 1 79 ? 9.742 -9.285 -41.215 1.00 70.62 79 PRO A C 1
ATOM 636 O O . PRO A 1 79 ? 8.811 -8.488 -41.299 1.00 70.62 79 PRO A O 1
ATOM 639 N N . GLY A 1 80 ? 10.826 -9.196 -41.993 1.00 66.19 80 GLY A N 1
ATOM 640 C CA . GLY A 1 80 ? 11.000 -8.206 -43.068 1.00 66.19 80 GLY A CA 1
ATOM 641 C C . GLY A 1 80 ? 11.728 -6.922 -42.658 1.00 66.19 80 GLY A C 1
ATOM 642 O O . GLY A 1 80 ? 11.864 -6.012 -43.473 1.00 66.19 80 GLY A O 1
ATOM 643 N N . THR A 1 81 ? 12.221 -6.839 -41.420 1.00 74.25 81 THR A N 1
ATOM 644 C CA . THR A 1 81 ? 12.992 -5.691 -40.924 1.00 74.25 81 THR A CA 1
ATOM 645 C C . THR A 1 81 ? 14.338 -6.128 -40.352 1.00 74.25 81 THR A C 1
ATOM 647 O O . THR A 1 81 ? 14.467 -7.214 -39.793 1.00 74.25 81 THR A O 1
ATOM 650 N N . ILE A 1 82 ? 15.355 -5.283 -40.503 1.00 73.06 82 ILE A N 1
ATOM 651 C CA . ILE A 1 82 ? 16.705 -5.490 -39.977 1.00 73.06 82 ILE A CA 1
ATOM 652 C C . ILE A 1 82 ? 17.015 -4.459 -38.899 1.00 73.06 82 ILE A C 1
ATOM 654 O O . ILE A 1 82 ? 16.633 -3.294 -39.010 1.00 73.06 82 ILE A O 1
ATOM 658 N N . LEU A 1 83 ? 17.743 -4.877 -37.866 1.00 78.88 83 LEU A N 1
ATOM 659 C CA . LEU A 1 83 ? 18.231 -3.971 -36.835 1.00 78.88 83 LEU A CA 1
ATOM 660 C C . LEU A 1 83 ? 19.401 -3.150 -37.395 1.00 78.88 83 LEU A C 1
ATOM 662 O O . LEU A 1 83 ? 20.491 -3.682 -37.609 1.00 78.88 83 LEU A O 1
ATOM 666 N N . LYS A 1 84 ? 19.181 -1.857 -37.634 1.00 76.50 84 LYS A N 1
ATOM 667 C CA . LYS A 1 84 ? 20.225 -0.877 -37.957 1.00 76.50 84 LYS A CA 1
ATOM 668 C C . LYS A 1 84 ? 20.147 0.267 -36.957 1.00 76.50 84 LYS A C 1
ATOM 670 O O . LYS A 1 84 ? 19.080 0.836 -36.756 1.00 76.50 84 LYS A O 1
ATOM 675 N N . ASP A 1 85 ? 21.270 0.566 -36.308 1.00 71.06 85 ASP A N 1
ATOM 676 C CA . ASP A 1 85 ? 21.399 1.667 -35.341 1.00 71.06 85 ASP A CA 1
ATOM 677 C C . ASP A 1 85 ? 20.365 1.622 -34.198 1.00 71.06 85 ASP A C 1
ATOM 679 O O . ASP A 1 85 ? 19.862 2.644 -33.739 1.00 71.06 85 ASP A O 1
ATOM 683 N N . GLY A 1 86 ? 20.012 0.412 -33.747 1.00 72.75 86 GLY A N 1
ATOM 684 C CA . GLY A 1 86 ? 19.018 0.211 -32.687 1.00 72.75 86 GLY A CA 1
ATOM 685 C C . GLY A 1 86 ? 17.561 0.389 -33.132 1.00 72.75 86 GLY A C 1
ATOM 686 O O . GLY A 1 86 ? 16.663 0.278 -32.301 1.00 72.75 86 GLY A O 1
ATOM 687 N N . ALA A 1 87 ? 17.308 0.619 -34.424 1.00 71.50 87 ALA A N 1
ATOM 688 C CA . ALA A 1 87 ? 15.977 0.708 -35.012 1.00 71.50 87 ALA A CA 1
ATOM 689 C C . ALA A 1 87 ? 15.732 -0.431 -36.014 1.00 71.50 87 ALA A C 1
ATOM 691 O O . ALA A 1 87 ? 16.630 -0.850 -36.746 1.00 71.50 87 ALA A O 1
ATOM 692 N N . CYS A 1 88 ? 14.497 -0.927 -36.074 1.00 80.62 88 CYS A N 1
ATOM 693 C CA . CYS A 1 88 ? 14.096 -1.879 -37.106 1.00 80.62 88 CYS A CA 1
ATOM 694 C C . CYS A 1 88 ? 13.779 -1.119 -38.398 1.00 80.62 88 CYS A C 1
ATOM 696 O O . CYS A 1 88 ? 12.790 -0.392 -38.480 1.00 80.62 88 CYS A O 1
ATOM 698 N N . VAL A 1 89 ? 14.641 -1.280 -39.398 1.00 81.44 89 VAL A N 1
ATOM 699 C CA . VAL A 1 89 ? 14.533 -0.651 -40.720 1.00 81.44 89 VAL A CA 1
ATOM 700 C C . VAL A 1 89 ? 14.111 -1.710 -41.738 1.00 81.44 89 VAL A C 1
ATOM 702 O O . VAL A 1 89 ? 14.476 -2.876 -41.603 1.00 81.44 89 VAL A O 1
ATOM 705 N N . LEU A 1 90 ? 13.333 -1.328 -42.751 1.00 70.38 90 LEU A N 1
ATOM 706 C CA . LEU A 1 90 ? 12.914 -2.236 -43.819 1.00 70.38 90 LEU A CA 1
ATOM 707 C C . LEU A 1 90 ? 14.136 -2.783 -44.575 1.00 70.38 90 LEU A C 1
ATOM 709 O O . LEU A 1 90 ? 15.059 -2.036 -44.910 1.00 70.38 90 LEU A O 1
ATOM 713 N N . ASP A 1 91 ? 14.163 -4.094 -44.818 1.00 69.94 91 ASP A N 1
ATOM 714 C CA . ASP A 1 91 ? 15.233 -4.706 -45.603 1.00 69.94 91 ASP A CA 1
ATOM 715 C C . ASP A 1 91 ? 14.959 -4.542 -47.105 1.00 69.94 91 ASP A C 1
ATOM 717 O O . ASP A 1 91 ? 14.223 -5.323 -47.699 1.00 69.94 91 ASP A O 1
ATOM 721 N N . GLU A 1 92 ? 15.587 -3.546 -47.734 1.00 72.00 92 GLU A N 1
ATOM 722 C CA . GLU A 1 92 ? 15.474 -3.262 -49.179 1.00 72.00 92 GLU A CA 1
ATOM 723 C C . GLU A 1 92 ? 15.977 -4.407 -50.090 1.00 72.00 92 GLU A C 1
ATOM 725 O O . GLU A 1 92 ? 15.860 -4.328 -51.313 1.00 72.00 92 GLU A O 1
ATOM 730 N N . ARG A 1 93 ? 16.574 -5.474 -49.532 1.00 71.75 93 ARG A N 1
ATOM 731 C CA . ARG A 1 93 ? 17.029 -6.647 -50.303 1.00 71.75 93 ARG A CA 1
ATOM 732 C C . ARG A 1 93 ? 15.891 -7.595 -50.668 1.00 71.75 93 ARG A C 1
ATOM 734 O O . ARG A 1 93 ? 16.025 -8.343 -51.634 1.00 71.75 93 ARG A O 1
ATOM 741 N N . CYS A 1 94 ? 14.788 -7.562 -49.926 1.00 71.12 94 CYS A N 1
ATOM 742 C CA . CYS A 1 94 ? 13.583 -8.317 -50.240 1.00 71.12 94 CYS A CA 1
ATOM 743 C C . CYS A 1 94 ? 12.476 -7.339 -50.661 1.00 71.12 94 CYS A C 1
ATOM 745 O O . CYS A 1 94 ? 12.235 -6.324 -50.014 1.00 71.12 94 CYS A O 1
ATOM 747 N N . GLY A 1 95 ? 11.812 -7.625 -51.785 1.00 65.56 95 GLY A N 1
ATOM 748 C CA . GLY A 1 95 ? 10.723 -6.788 -52.290 1.00 65.56 95 GLY A CA 1
ATOM 749 C C . GLY A 1 95 ? 9.504 -6.779 -51.351 1.00 65.56 95 GLY A C 1
ATOM 750 O O . GLY A 1 95 ? 9.384 -7.646 -50.477 1.00 65.56 95 GLY A O 1
ATOM 751 N N . PRO A 1 96 ? 8.565 -5.833 -51.536 1.00 66.19 96 PRO A N 1
ATOM 752 C CA . PRO A 1 96 ? 7.378 -5.717 -50.692 1.00 66.19 96 PRO A CA 1
ATOM 753 C C . PRO A 1 96 ? 6.610 -7.047 -50.617 1.00 66.19 96 PRO A C 1
ATOM 755 O O . PRO A 1 96 ? 6.226 -7.608 -51.641 1.00 66.19 96 PRO A O 1
ATOM 758 N N . GLY A 1 97 ? 6.393 -7.545 -49.394 1.00 63.12 97 GLY A N 1
ATOM 759 C CA . GLY A 1 97 ? 5.679 -8.802 -49.119 1.00 63.12 97 GLY A CA 1
ATOM 760 C C . GLY A 1 97 ? 6.559 -10.040 -48.896 1.00 63.12 97 GLY A C 1
ATOM 761 O O . GLY A 1 97 ? 6.022 -11.140 -48.767 1.00 63.12 97 GLY A O 1
ATOM 762 N N . THR A 1 98 ? 7.886 -9.889 -48.830 1.00 69.88 98 THR A N 1
ATOM 763 C CA . THR A 1 98 ? 8.823 -10.998 -48.571 1.00 69.88 98 THR A CA 1
ATOM 764 C C . THR A 1 98 ? 9.757 -10.707 -47.396 1.00 69.88 98 THR A C 1
ATOM 766 O O . THR A 1 98 ? 10.072 -9.555 -47.113 1.00 69.88 98 THR A O 1
ATOM 769 N N . VAL A 1 99 ? 10.180 -11.752 -46.685 1.00 68.50 99 VAL A N 1
ATOM 770 C CA . VAL A 1 99 ? 11.029 -11.681 -45.487 1.00 68.50 99 VAL A CA 1
ATOM 771 C C . VAL A 1 99 ? 12.322 -12.445 -45.738 1.00 68.50 99 VAL A C 1
ATOM 773 O O . VAL A 1 99 ? 12.284 -13.564 -46.240 1.00 68.50 99 VAL A O 1
ATOM 776 N N . LEU A 1 100 ? 13.467 -11.861 -45.382 1.00 67.12 100 LEU A N 1
ATOM 777 C CA . LEU A 1 100 ? 14.768 -12.514 -45.516 1.00 67.12 100 LEU A CA 1
ATOM 778 C C . LEU A 1 100 ? 14.963 -13.549 -44.397 1.00 67.12 100 LEU A C 1
ATOM 780 O O . LEU A 1 100 ? 15.028 -13.185 -43.223 1.00 67.12 100 LEU A O 1
ATOM 784 N N . GLN A 1 101 ? 15.084 -14.829 -44.752 1.00 68.69 101 GLN A N 1
ATOM 785 C CA . GLN A 1 101 ? 15.414 -15.904 -43.815 1.00 68.69 101 GLN A CA 1
ATOM 786 C C . GLN A 1 101 ? 16.703 -16.602 -44.271 1.00 68.69 101 GLN A C 1
ATOM 788 O O . GLN A 1 101 ? 16.739 -17.278 -45.301 1.00 68.69 101 GLN A O 1
ATOM 793 N N . GLY A 1 102 ? 17.789 -16.393 -43.519 1.00 70.38 102 GLY A N 1
ATOM 794 C CA . GLY A 1 102 ? 19.139 -16.828 -43.894 1.00 70.38 102 GLY A CA 1
ATOM 795 C C . GLY A 1 102 ? 19.722 -15.960 -45.013 1.00 70.38 102 GLY A C 1
ATOM 796 O O . GLY A 1 102 ? 20.403 -14.988 -44.722 1.00 70.38 102 GLY A O 1
ATOM 797 N N . ASP A 1 103 ? 19.405 -16.307 -46.263 1.00 62.59 103 ASP A N 1
ATOM 798 C CA . ASP A 1 103 ? 19.785 -15.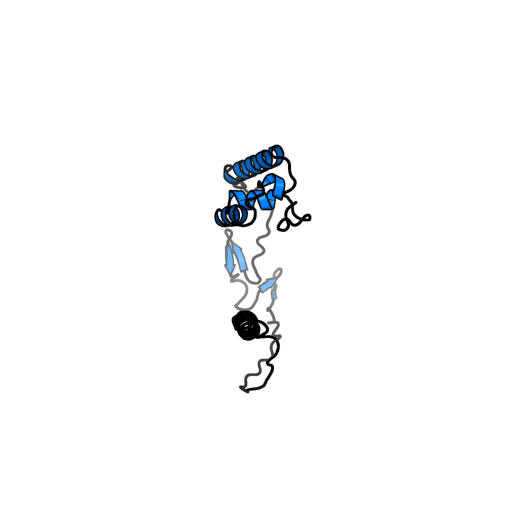596 -47.504 1.00 62.59 103 ASP A CA 1
ATOM 799 C C . ASP A 1 103 ? 18.703 -15.738 -48.606 1.00 62.59 103 ASP A C 1
ATOM 801 O O . ASP A 1 103 ? 18.926 -15.437 -49.779 1.00 62.59 103 ASP A O 1
ATOM 805 N N . VAL A 1 104 ? 17.508 -16.223 -48.244 1.00 65.94 104 VAL A N 1
ATOM 806 C CA . VAL A 1 104 ? 16.386 -16.469 -49.163 1.00 65.94 104 VAL A CA 1
ATOM 807 C C . VAL A 1 104 ? 15.196 -15.608 -48.748 1.00 65.94 104 VAL A C 1
ATOM 809 O O . VAL A 1 104 ? 14.817 -15.589 -47.577 1.00 65.94 104 VAL A O 1
ATOM 812 N N . CYS A 1 105 ? 14.589 -14.901 -49.704 1.00 74.31 105 CYS A N 1
ATOM 813 C CA . CYS A 1 105 ? 13.345 -14.168 -49.470 1.00 74.31 105 CYS A CA 1
ATOM 814 C C . CYS A 1 105 ? 12.161 -15.150 -49.475 1.00 74.31 105 CYS A C 1
ATOM 816 O O . CYS A 1 105 ? 11.861 -15.760 -50.503 1.00 74.31 105 CYS A O 1
ATOM 818 N N . VAL A 1 106 ? 11.478 -15.291 -48.339 1.00 75.50 106 VAL A N 1
ATOM 819 C CA . VAL A 1 106 ? 10.276 -16.123 -48.179 1.00 75.50 106 VAL A CA 1
ATOM 820 C C . VAL A 1 106 ? 9.019 -15.250 -48.139 1.00 75.50 106 VAL A C 1
ATOM 822 O O . VAL A 1 106 ? 9.024 -14.166 -47.557 1.00 75.50 106 VAL A O 1
ATOM 825 N N . VAL A 1 107 ? 7.932 -15.688 -48.776 1.00 67.00 107 VAL A N 1
ATOM 826 C CA . VAL A 1 107 ? 6.631 -14.997 -48.724 1.00 67.00 107 VAL A CA 1
ATOM 827 C C . VAL A 1 107 ? 5.937 -15.380 -47.420 1.00 67.00 107 VAL A C 1
ATOM 829 O O . VAL A 1 107 ? 5.788 -16.565 -47.127 1.00 67.00 107 VAL A O 1
ATOM 832 N N . LEU A 1 108 ? 5.484 -14.392 -46.648 1.00 62.19 108 LEU A N 1
ATOM 833 C CA . LEU A 1 108 ? 4.535 -14.650 -45.568 1.00 62.19 108 LEU A CA 1
ATOM 834 C C . LEU A 1 108 ? 3.181 -14.962 -46.212 1.00 62.19 108 LEU A C 1
ATOM 836 O O . LEU A 1 108 ? 2.484 -14.053 -46.662 1.00 62.19 108 LEU A O 1
ATOM 840 N N . GLU A 1 109 ? 2.808 -16.237 -46.291 1.00 56.22 109 GLU A N 1
ATOM 841 C CA . GLU A 1 109 ? 1.425 -16.591 -46.600 1.00 56.22 109 GLU A CA 1
ATOM 842 C C . GLU A 1 109 ? 0.532 -16.019 -45.486 1.00 56.22 109 GLU A C 1
ATOM 844 O O . GLU A 1 109 ? 0.753 -16.315 -44.304 1.00 56.22 109 GLU A O 1
ATOM 849 N N . PRO A 1 110 ? -0.460 -15.170 -45.808 1.00 46.97 110 PRO A N 1
ATOM 850 C CA . PRO A 1 110 ? -1.373 -14.673 -44.803 1.00 46.97 110 PRO A CA 1
ATOM 851 C C . PRO A 1 110 ? -2.205 -15.867 -44.354 1.00 46.97 110 PRO A C 1
ATOM 853 O O . PRO A 1 110 ? -2.992 -16.402 -45.138 1.00 46.97 110 PRO A O 1
ATOM 856 N N . GLN A 1 111 ? -2.055 -16.273 -43.093 1.00 40.44 111 GLN A N 1
ATOM 857 C CA . GLN A 1 111 ? -3.000 -17.173 -42.441 1.00 40.44 111 GLN A CA 1
ATOM 858 C C . GLN A 1 111 ? -4.337 -16.438 -42.311 1.00 40.44 111 GLN A C 1
ATOM 860 O O . GLN A 1 111 ? -4.694 -15.849 -41.294 1.00 40.44 111 GLN A O 1
ATOM 865 N N . THR A 1 112 ? -5.053 -16.442 -43.429 1.00 38.72 112 THR A N 1
ATOM 866 C CA . THR A 1 112 ? -6.448 -16.086 -43.577 1.00 38.72 112 THR A CA 1
ATOM 867 C C . THR A 1 112 ? -7.244 -17.221 -42.959 1.00 38.72 112 THR A C 1
ATOM 869 O O . THR A 1 112 ? -7.629 -18.173 -43.629 1.00 38.72 112 THR A O 1
ATOM 872 N N . SER A 1 113 ? -7.521 -17.119 -41.666 1.00 41.75 113 SER A N 1
ATOM 873 C CA . SER A 1 113 ? -8.692 -17.764 -41.080 1.00 41.75 113 SER A CA 1
ATOM 874 C C . SER A 1 113 ? -9.710 -16.693 -40.719 1.00 41.75 113 SER A C 1
ATOM 876 O O . SER A 1 113 ? -9.924 -16.365 -39.557 1.00 41.75 113 SER A O 1
ATOM 878 N N . ALA A 1 114 ? -10.340 -16.149 -41.756 1.00 47.28 114 ALA A N 1
ATOM 879 C CA . ALA A 1 114 ? -11.683 -15.603 -41.668 1.00 47.28 114 ALA A CA 1
ATOM 880 C C . ALA A 1 114 ? -12.403 -15.860 -42.997 1.00 47.28 114 ALA A C 1
ATOM 882 O O . ALA A 1 114 ? -11.946 -15.379 -44.035 1.00 47.28 114 ALA A O 1
ATOM 883 N N . PRO A 1 115 ? -13.552 -16.551 -42.999 1.00 43.28 115 PRO A N 1
ATOM 884 C CA . PRO A 1 115 ? -14.578 -16.294 -43.984 1.00 43.28 115 PRO A CA 1
ATOM 885 C C . PRO A 1 115 ? -15.530 -15.235 -43.423 1.00 43.28 115 PRO A C 1
ATOM 887 O O . PRO A 1 115 ? -16.309 -15.470 -42.500 1.00 43.28 115 PRO A O 1
ATOM 890 N N . THR A 1 116 ? -15.470 -14.047 -44.014 1.00 42.28 116 THR A N 1
ATOM 891 C CA . THR A 1 116 ? -16.513 -13.028 -43.912 1.00 42.28 116 THR A CA 1
ATOM 892 C C . THR A 1 116 ? -17.809 -13.570 -44.511 1.00 42.28 116 THR A C 1
ATOM 894 O O . THR A 1 116 ? -17.840 -13.922 -45.688 1.00 42.28 116 THR A O 1
ATOM 897 N N . THR A 1 117 ? -18.910 -13.529 -43.760 1.00 37.59 117 THR A N 1
ATOM 898 C CA . THR A 1 117 ? -20.238 -13.345 -44.362 1.00 37.59 117 THR A CA 1
ATOM 899 C C . THR A 1 117 ? -20.941 -12.164 -43.702 1.00 37.59 117 THR A C 1
ATOM 901 O O . THR A 1 117 ? -21.402 -12.200 -42.567 1.00 37.59 117 THR A O 1
ATOM 904 N N . SER A 1 118 ? -20.963 -11.072 -44.461 1.00 51.53 118 SER A N 1
ATOM 905 C CA . SER A 1 118 ? -21.953 -10.003 -44.381 1.00 51.53 118 SER A CA 1
ATOM 906 C C . SER A 1 118 ? -23.365 -10.594 -44.489 1.00 51.53 118 SER A C 1
ATOM 908 O O . SER A 1 118 ? -23.534 -11.537 -45.250 1.00 51.53 118 SER A O 1
ATOM 910 N N . PHE A 1 119 ? -24.329 -10.054 -43.730 1.00 45.47 119 PHE A N 1
ATOM 911 C CA . PHE A 1 119 ? -25.754 -9.812 -44.058 1.00 45.47 119 PHE A CA 1
ATOM 912 C C . PHE A 1 119 ? -26.640 -9.834 -42.787 1.00 45.47 119 PHE A C 1
ATOM 914 O O . PHE A 1 119 ? -27.078 -10.870 -42.311 1.00 45.47 119 PHE A O 1
ATOM 921 N N . LYS A 1 120 ? -26.909 -8.632 -42.255 1.00 44.72 120 LYS A N 1
ATOM 922 C CA . LYS A 1 120 ? -28.215 -8.098 -41.805 1.00 44.72 120 LYS A CA 1
ATOM 923 C C . LYS A 1 120 ? -29.311 -9.111 -41.398 1.00 44.72 120 LYS A C 1
ATOM 925 O O . LYS A 1 120 ? -29.957 -9.687 -42.267 1.00 44.72 120 LYS A O 1
ATOM 930 N N . GLY A 1 121 ? -29.669 -9.166 -40.110 1.00 35.09 121 GLY A N 1
ATOM 931 C CA . GLY A 1 121 ? -30.914 -9.823 -39.690 1.00 35.09 121 GLY A CA 1
ATOM 932 C C . GLY A 1 121 ? -31.132 -9.932 -38.181 1.00 35.09 121 GLY A C 1
ATOM 933 O O . GLY A 1 121 ? -30.419 -10.640 -37.489 1.00 35.09 121 GLY A O 1
ATOM 934 N N . LEU A 1 122 ? -32.156 -9.228 -37.707 1.00 57.34 122 LEU A N 1
ATOM 935 C CA . LEU A 1 122 ? -32.848 -9.346 -36.422 1.00 57.34 122 LEU A CA 1
ATOM 936 C C . LEU A 1 122 ? -33.009 -10.815 -35.950 1.00 57.34 122 LEU A C 1
ATOM 938 O O . LEU A 1 122 ? -33.611 -11.611 -36.667 1.00 57.34 122 LEU A O 1
ATOM 942 N N . GLY A 1 123 ? -32.566 -11.173 -34.738 1.00 46.06 123 GLY A N 1
ATOM 943 C CA . GLY A 1 123 ? -32.805 -12.524 -34.212 1.00 46.06 123 GLY A CA 1
ATOM 944 C C . GLY A 1 123 ? -32.251 -12.777 -32.811 1.00 46.06 123 GLY A C 1
ATOM 945 O O . GLY A 1 123 ? -31.076 -13.069 -32.668 1.00 46.06 123 GLY A O 1
ATOM 946 N N . LYS A 1 124 ? -33.129 -12.634 -31.809 1.00 54.06 124 LYS A N 1
ATOM 947 C CA . LYS A 1 124 ? -33.099 -13.193 -30.441 1.00 54.06 124 LYS A CA 1
ATOM 948 C C . LYS A 1 124 ? -31.831 -13.973 -30.051 1.00 54.06 124 LYS A C 1
ATOM 950 O O . LYS A 1 124 ? -31.730 -15.133 -30.407 1.00 54.06 124 LYS A O 1
ATOM 955 N N . ASP A 1 125 ? -31.031 -13.393 -29.161 1.00 46.44 125 ASP A N 1
ATOM 956 C CA . ASP A 1 125 ? -30.683 -14.066 -27.905 1.00 46.44 125 ASP A CA 1
ATOM 957 C C . ASP A 1 125 ? -30.444 -13.031 -26.804 1.00 46.44 125 ASP A C 1
ATOM 959 O O . ASP A 1 125 ? -29.378 -12.466 -26.580 1.00 46.44 125 ASP A O 1
ATOM 963 N N . LEU A 1 126 ? -31.573 -12.748 -26.168 1.00 56.59 126 LEU A N 1
ATOM 964 C CA . LEU A 1 126 ? -31.747 -12.098 -24.892 1.00 56.59 126 LEU A CA 1
ATOM 965 C C . LEU A 1 126 ? -31.406 -13.140 -23.816 1.00 56.59 126 LEU A C 1
ATOM 967 O O . LEU A 1 126 ? -32.218 -14.022 -23.550 1.00 56.59 126 LEU A O 1
ATOM 971 N N . GLY A 1 127 ? -30.230 -13.052 -23.199 1.00 52.16 127 GLY A N 1
ATOM 972 C CA . GLY A 1 127 ? -29.871 -13.936 -22.091 1.00 52.16 127 GLY A CA 1
ATOM 973 C C . GLY A 1 127 ? -28.691 -13.395 -21.298 1.00 52.16 127 GLY A C 1
ATOM 974 O O . GLY A 1 127 ? -27.576 -13.395 -21.796 1.00 52.16 127 GLY A O 1
ATOM 975 N N . TYR A 1 128 ? -28.956 -12.967 -20.060 1.00 53.06 128 TYR A N 1
ATOM 976 C CA . TYR A 1 128 ? -28.001 -12.462 -19.058 1.00 53.06 128 TYR A CA 1
ATOM 977 C C . TYR A 1 128 ? -27.560 -10.993 -19.156 1.00 53.06 128 TYR A C 1
ATOM 979 O O . TYR A 1 128 ? -26.443 -10.621 -18.819 1.00 53.06 128 TYR A O 1
ATOM 987 N N . GLY A 1 129 ? -28.510 -10.120 -19.481 1.00 55.81 129 GLY A N 1
ATOM 988 C CA . GLY A 1 129 ? -28.580 -8.774 -18.908 1.00 55.81 129 GLY A CA 1
ATOM 989 C C . GLY A 1 129 ? -29.917 -8.646 -18.176 1.00 55.81 129 GLY A C 1
ATOM 990 O O . GLY A 1 129 ? -30.921 -9.099 -18.714 1.00 55.81 129 GLY A O 1
ATOM 991 N N . VAL A 1 130 ? -29.939 -8.028 -16.987 1.00 54.16 130 VAL A N 1
ATOM 992 C CA . VAL A 1 130 ? -31.102 -7.817 -16.083 1.00 54.16 130 VAL A CA 1
ATOM 993 C C . VAL A 1 130 ? -31.343 -8.914 -15.019 1.00 54.16 130 VAL A C 1
ATOM 995 O O . VAL A 1 130 ? -32.320 -9.651 -15.069 1.00 54.16 130 VAL A O 1
ATOM 998 N N . ILE A 1 131 ? -30.520 -8.935 -13.958 1.00 57.06 131 ILE A N 1
ATOM 999 C CA . ILE A 1 131 ? -30.966 -9.321 -12.595 1.00 57.06 131 ILE A CA 1
ATOM 1000 C C . ILE A 1 131 ? -30.460 -8.276 -11.586 1.00 57.06 131 ILE A C 1
ATOM 1002 O O . ILE A 1 131 ? -29.708 -8.568 -10.666 1.00 57.06 131 ILE A O 1
ATOM 1006 N N . ALA A 1 132 ? -30.851 -7.018 -11.783 1.00 51.06 132 ALA A N 1
ATOM 1007 C CA . ALA A 1 132 ? -30.711 -5.978 -10.759 1.00 51.06 132 ALA A CA 1
ATOM 1008 C C . ALA A 1 132 ? -31.840 -4.933 -10.850 1.00 51.06 132 ALA A C 1
ATOM 1010 O O . ALA A 1 132 ? -31.612 -3.749 -10.640 1.00 51.06 132 ALA A O 1
ATOM 1011 N N . ALA A 1 133 ? -33.063 -5.349 -11.211 1.00 56.19 133 ALA A N 1
ATOM 1012 C CA . ALA A 1 133 ? -34.192 -4.424 -11.388 1.00 56.19 133 ALA A CA 1
ATOM 1013 C C . ALA A 1 133 ? -35.525 -4.869 -10.746 1.00 56.19 133 ALA A C 1
ATOM 1015 O O . ALA A 1 133 ? -36.562 -4.296 -11.058 1.00 56.19 133 ALA A O 1
ATOM 1016 N N . PHE A 1 134 ? -35.531 -5.826 -9.808 1.00 58.34 134 PHE A N 1
ATOM 1017 C CA . PHE A 1 134 ? -36.752 -6.214 -9.076 1.00 58.34 134 PHE A CA 1
ATOM 1018 C C . PHE A 1 134 ? -36.525 -6.420 -7.571 1.00 58.34 134 PHE A C 1
ATOM 1020 O O . PHE A 1 134 ? -36.820 -7.479 -7.034 1.00 58.34 134 PHE A O 1
ATOM 1027 N N . ILE A 1 135 ? -36.031 -5.392 -6.871 1.00 54.59 135 ILE A N 1
ATOM 1028 C CA . ILE A 1 135 ? -36.120 -5.316 -5.394 1.00 54.59 135 ILE A CA 1
ATOM 1029 C C . ILE A 1 135 ? -36.855 -4.043 -4.917 1.00 54.59 135 ILE A C 1
ATOM 1031 O O . ILE A 1 135 ? -37.264 -3.949 -3.763 1.00 54.59 135 ILE A O 1
ATOM 1035 N N . VAL A 1 136 ? -37.158 -3.087 -5.804 1.00 58.94 136 VAL A N 1
ATOM 1036 C CA . VAL A 1 136 ? -37.691 -1.773 -5.384 1.00 58.94 136 VAL A CA 1
ATOM 1037 C C . VAL A 1 136 ? -39.219 -1.739 -5.185 1.00 58.94 136 VAL A C 1
ATOM 1039 O O . VAL A 1 136 ? -39.724 -0.837 -4.525 1.00 58.94 136 VAL A O 1
ATOM 1042 N N . THR A 1 137 ? -39.989 -2.742 -5.621 1.00 55.12 137 THR A N 1
ATOM 1043 C CA . THR A 1 137 ? -41.446 -2.783 -5.336 1.00 55.12 137 THR A CA 1
ATOM 1044 C C . THR A 1 137 ? -41.796 -3.569 -4.062 1.00 55.12 137 THR A C 1
ATOM 1046 O O . THR A 1 137 ? -42.866 -3.369 -3.492 1.00 55.12 137 THR A O 1
ATOM 1049 N N . GLY A 1 138 ? -40.888 -4.412 -3.554 1.00 53.28 138 GLY A N 1
ATOM 1050 C CA . GLY A 1 138 ? -41.104 -5.172 -2.313 1.00 53.28 138 GLY A CA 1
ATOM 1051 C C . GLY A 1 138 ? -40.998 -4.317 -1.045 1.00 53.28 138 GLY A C 1
ATOM 1052 O O . GLY A 1 138 ? -41.753 -4.519 -0.097 1.00 53.28 138 GLY A O 1
ATOM 1053 N N . ALA A 1 139 ? -40.120 -3.309 -1.043 1.00 59.22 139 ALA A N 1
ATOM 1054 C CA . ALA A 1 139 ? -39.912 -2.442 0.118 1.00 59.22 139 ALA A CA 1
ATOM 1055 C C . ALA A 1 139 ? -41.135 -1.558 0.435 1.00 59.22 139 ALA A C 1
ATOM 1057 O O . ALA A 1 139 ? -41.465 -1.363 1.602 1.00 59.22 139 ALA A O 1
ATOM 1058 N N . ILE A 1 140 ? -41.864 -1.079 -0.581 1.00 61.66 140 ILE A N 1
ATOM 1059 C CA . ILE A 1 140 ? -43.036 -0.206 -0.381 1.00 61.66 140 ILE A CA 1
ATOM 1060 C C . ILE A 1 140 ? -44.214 -0.986 0.233 1.00 61.66 140 ILE A C 1
ATOM 1062 O O . ILE A 1 140 ? -44.893 -0.471 1.121 1.00 61.66 140 ILE A O 1
ATOM 1066 N N . ALA A 1 141 ? -44.423 -2.249 -0.163 1.00 59.25 141 ALA A N 1
ATOM 1067 C CA . ALA A 1 141 ? -45.445 -3.106 0.447 1.00 59.25 141 ALA A CA 1
ATOM 1068 C C . ALA A 1 141 ? -45.123 -3.443 1.916 1.00 59.25 141 ALA A C 1
ATOM 1070 O O . ALA A 1 141 ? -46.025 -3.459 2.753 1.00 59.25 141 ALA A O 1
ATOM 1071 N N . ILE A 1 142 ? -43.840 -3.641 2.248 1.00 63.78 142 ILE A N 1
ATOM 1072 C CA . ILE A 1 142 ? -43.390 -3.856 3.632 1.00 63.78 142 ILE A CA 1
ATOM 1073 C C . ILE A 1 142 ? -43.628 -2.595 4.479 1.00 63.78 142 ILE A C 1
ATOM 1075 O O . ILE A 1 142 ? -44.165 -2.695 5.581 1.00 63.78 142 ILE A O 1
ATOM 1079 N N . ILE A 1 143 ? -43.317 -1.402 3.959 1.00 66.25 143 ILE A N 1
ATOM 1080 C CA . ILE A 1 143 ? -43.537 -0.138 4.683 1.00 66.25 143 ILE A CA 1
ATOM 1081 C C . ILE A 1 143 ? -45.040 0.118 4.925 1.00 66.25 143 ILE A C 1
ATOM 1083 O O . ILE A 1 143 ? -45.427 0.478 6.039 1.00 66.25 143 ILE A O 1
ATOM 1087 N N . LEU A 1 144 ? -45.915 -0.128 3.940 1.00 60.31 144 LEU A N 1
ATOM 1088 C CA . LEU A 1 144 ? -47.371 0.034 4.111 1.00 60.31 144 LEU A CA 1
ATOM 1089 C C . LEU A 1 144 ? -47.984 -1.000 5.078 1.00 60.31 144 LEU A C 1
ATOM 1091 O O . LEU A 1 144 ? -48.904 -0.672 5.836 1.00 60.31 144 LEU A O 1
ATOM 1095 N N . ALA A 1 145 ? -47.458 -2.228 5.111 1.00 62.25 145 ALA A N 1
ATOM 1096 C CA . ALA A 1 145 ? -47.889 -3.251 6.064 1.00 62.25 145 ALA A CA 1
ATOM 1097 C C . ALA A 1 145 ? -47.508 -2.903 7.516 1.00 62.25 145 ALA A C 1
ATOM 1099 O O . ALA A 1 145 ? -48.297 -3.152 8.431 1.00 62.25 145 ALA A O 1
ATOM 1100 N N . LEU A 1 146 ? -46.345 -2.278 7.741 1.00 61.03 146 LEU A N 1
ATOM 1101 C CA . LEU A 1 146 ? -45.930 -1.837 9.078 1.00 61.03 146 LEU A CA 1
ATOM 1102 C C . LEU A 1 146 ? -46.793 -0.678 9.604 1.00 61.03 146 LEU A C 1
ATOM 1104 O O . LEU A 1 146 ? -47.204 -0.706 10.763 1.00 61.03 146 LEU A O 1
ATOM 1108 N N . MET A 1 147 ? -47.161 0.286 8.755 1.00 57.50 147 MET A N 1
ATOM 1109 C CA . MET A 1 147 ? -48.025 1.407 9.162 1.00 57.50 147 MET A CA 1
ATOM 1110 C C . MET A 1 147 ? -49.468 0.964 9.466 1.00 57.50 147 MET A C 1
ATOM 1112 O O . MET A 1 147 ? -50.115 1.524 10.350 1.00 57.50 147 MET A O 1
ATOM 1116 N N . SER A 1 148 ? -49.956 -0.101 8.818 1.00 60.19 148 SER A N 1
ATOM 1117 C CA . SER A 1 148 ? -51.291 -0.667 9.083 1.00 60.19 148 SER A CA 1
ATOM 1118 C C . SER A 1 148 ? -51.410 -1.335 10.463 1.00 60.19 148 SER A C 1
ATOM 1120 O O . SER A 1 148 ? -52.516 -1.509 10.974 1.00 60.19 148 SER A O 1
ATOM 1122 N N . LYS A 1 149 ? -50.284 -1.704 11.095 1.00 59.53 149 LYS A N 1
ATOM 1123 C CA . LYS A 1 149 ? -50.264 -2.317 12.434 1.00 59.53 149 LYS A CA 1
ATOM 1124 C C . LYS A 1 149 ? -50.186 -1.287 13.573 1.00 59.53 149 LYS A C 1
ATOM 1126 O O . LYS A 1 149 ? -50.311 -1.675 14.729 1.00 59.53 149 LYS A O 1
ATOM 1131 N N . ALA A 1 150 ? -50.011 0.003 13.274 1.00 55.75 150 ALA A N 1
ATOM 1132 C CA . ALA A 1 150 ? -49.873 1.047 14.293 1.00 55.75 150 ALA A CA 1
ATOM 1133 C C . ALA A 1 150 ? -51.159 1.859 14.551 1.00 55.75 150 ALA A C 1
ATOM 1135 O O . ALA A 1 150 ? -51.235 2.550 15.560 1.00 55.75 150 ALA A O 1
ATOM 1136 N N . SER A 1 151 ? -52.189 1.768 13.699 1.00 60.34 151 SER A N 1
ATOM 1137 C CA . SER A 1 151 ? -53.416 2.574 13.848 1.00 60.34 151 SER A CA 1
ATOM 1138 C C . SER A 1 151 ? -54.613 1.834 14.461 1.00 60.34 151 SER A C 1
ATOM 1140 O O . SER A 1 151 ? -55.726 2.352 14.421 1.00 60.34 151 SER A O 1
ATOM 1142 N N . LYS A 1 152 ? -54.431 0.629 15.022 1.00 62.94 152 LYS A N 1
ATOM 1143 C CA . LYS A 1 152 ? -55.518 -0.118 15.681 1.00 62.94 152 LYS A CA 1
ATOM 1144 C C . LYS A 1 152 ? -55.267 -0.312 17.175 1.00 62.94 152 LYS A C 1
ATOM 1146 O O . LYS A 1 152 ? -55.012 -1.425 17.615 1.00 62.94 152 LYS A O 1
ATOM 1151 N N . SER A 1 153 ? -55.384 0.780 17.928 1.00 61.75 153 SER A N 1
ATOM 1152 C CA . SER A 1 153 ? -55.921 0.794 19.298 1.00 61.75 153 SER A CA 1
ATOM 1153 C C . SER A 1 153 ? -55.989 2.234 19.807 1.00 61.75 153 SER A C 1
ATOM 1155 O O . SER A 1 153 ? -54.965 2.790 20.199 1.00 61.75 153 SER A O 1
ATOM 1157 N N . SER A 1 154 ? -57.176 2.833 19.777 1.00 60.56 154 SER A N 1
ATOM 1158 C CA . SER A 1 154 ? -57.638 3.880 20.703 1.00 60.56 154 SER A CA 1
ATOM 1159 C C . SER A 1 154 ? -59.129 4.109 20.433 1.00 60.56 154 SER A C 1
ATOM 1161 O O . SER A 1 154 ? -59.507 5.127 19.868 1.00 60.56 154 SER A O 1
ATOM 1163 N N . ASP A 1 155 ? -59.934 3.103 20.770 1.00 53.44 155 ASP A N 1
ATOM 1164 C CA . ASP A 1 155 ? -61.323 3.237 21.231 1.00 53.44 155 ASP A CA 1
ATOM 1165 C C . ASP A 1 155 ? -61.489 2.231 22.378 1.00 53.44 155 ASP A C 1
ATOM 1167 O O . ASP A 1 155 ? -61.013 1.079 22.199 1.00 53.44 155 ASP A O 1
#

Mean predicted aligned error: 20.98 Å

Solvent-accessible surface area (backbone atoms only — not comparable to full-atom values): 10282 Å² total; per-residue (Å²): 98,38,94,88,58,60,88,91,53,66,69,59,63,56,52,50,43,46,74,73,33,68,69,54,36,53,51,45,56,70,77,40,65,92,50,55,74,35,59,33,67,61,46,52,65,68,54,48,54,50,48,50,52,51,51,51,46,63,70,65,41,71,68,74,74,71,69,76,77,74,71,86,69,78,73,74,42,58,93,38,33,40,69,52,95,91,37,69,40,77,43,85,89,34,62,95,73,32,23,73,56,98,90,43,69,43,69,73,77,77,86,76,88,72,87,86,78,89,79,90,78,93,76,89,84,89,78,91,79,88,93,84,84,85,66,78,72,60,54,56,56,52,54,55,54,57,57,66,71,69,76,79,82,91,129

Radius of gyration: 32.23 Å; Cα contacts (8 Å, |Δi|>4): 77; chains: 1; bounding box: 85×26×74 Å